Protein AF-A0A9W9YY02-F1 (afdb_monomer_lite)

Foldseek 3Di:
DDDDDDDDDDDDDDPPDPPPVVVVCVVVPDDDDDDDDDPPDDDDPDDDDPPDPDPPPPPDDQPPDWLVVLCVVDPLLQWDQDPRWIARPLLRDTWHPGPVRVVCVSPDPSSVVSSVVVVVVVVVVVVVD

Radius of gyration: 43.78 Å; chains: 1; bounding box: 79×36×130 Å

Sequence (129 aa):
MADESDSNSSSSSADEGPINPIAEAKRLGANLSTPKKAKIARERKIQANPAGKSRSERGENDPKLSSWQRVQEHKGEYLKAVSGKLRCEACKETISKNSSTVKKHIQSAKHVKAKKAILDSKKKMYHKM

Secondary structure (DSSP, 8-state):
--------------------HHHHHHHTT---PPPPPP---PPP------S---------PPP---HHHHHHHTTTS-EEEETTEEEETTT--EE-S-HHHHHHHHHSHHHHHHHHHHHHHHHHHHTT-

Organism: NCBI:txid174260

pLDDT: mean 78.32, std 16.74, range [35.56, 96.62]

Structure (mmCIF, N/CA/C/O backbone):
data_AF-A0A9W9YY02-F1
#
_entry.id   AF-A0A9W9YY02-F1
#
loop_
_atom_site.group_PDB
_atom_site.id
_atom_site.type_symbol
_atom_site.label_atom_id
_atom_site.label_alt_id
_atom_site.label_comp_id
_atom_site.label_asym_id
_atom_site.label_entity_id
_atom_site.label_seq_id
_atom_site.pdbx_PDB_ins_code
_atom_site.Cartn_x
_atom_site.Cartn_y
_atom_site.Cartn_z
_atom_site.occupancy
_atom_site.B_iso_or_equiv
_atom_site.auth_seq_id
_atom_site.auth_comp_id
_atom_site.auth_asym_id
_atom_site.auth_atom_id
_atom_site.pdbx_PDB_model_num
ATOM 1 N N . MET A 1 1 ? 58.990 -7.701 -101.600 1.00 35.56 1 MET A N 1
ATOM 2 C CA . MET A 1 1 ? 58.448 -9.073 -101.597 1.00 35.56 1 MET A CA 1
ATOM 3 C C . MET A 1 1 ? 57.454 -9.158 -100.452 1.00 35.56 1 MET A C 1
ATOM 5 O O . MET A 1 1 ? 57.920 -8.927 -99.348 1.00 35.56 1 MET A O 1
ATOM 9 N N . ALA A 1 2 ? 56.173 -9.417 -100.782 1.00 43.03 2 ALA A N 1
ATOM 10 C CA . ALA A 1 2 ? 55.020 -9.873 -99.968 1.00 43.03 2 ALA A CA 1
ATOM 11 C C . ALA A 1 2 ? 54.713 -9.126 -98.640 1.00 43.03 2 ALA A C 1
ATOM 13 O O . ALA A 1 2 ? 55.622 -8.773 -97.906 1.00 43.03 2 ALA A O 1
ATOM 14 N N . ASP A 1 3 ? 53.477 -8.832 -98.235 1.00 39.03 3 ASP A N 1
ATOM 15 C CA . ASP A 1 3 ? 52.190 -9.488 -98.489 1.00 39.03 3 ASP A CA 1
ATOM 16 C C . ASP A 1 3 ? 51.044 -8.495 -98.182 1.00 39.03 3 ASP A C 1
ATOM 18 O O . ASP A 1 3 ? 51.096 -7.786 -97.173 1.00 39.03 3 ASP A O 1
ATOM 22 N N . GLU A 1 4 ? 50.040 -8.425 -99.058 1.00 49.31 4 GLU A N 1
ATOM 23 C CA . GLU A 1 4 ? 48.711 -7.888 -98.745 1.00 49.31 4 GLU A CA 1
ATOM 24 C C . GLU A 1 4 ? 47.896 -9.004 -98.088 1.00 49.31 4 GLU A C 1
ATOM 26 O O . GLU A 1 4 ? 47.865 -10.110 -98.615 1.00 49.31 4 GLU A O 1
ATOM 31 N N . SER A 1 5 ? 47.187 -8.718 -96.995 1.00 51.03 5 SER A N 1
ATOM 32 C CA . SER A 1 5 ? 46.122 -9.603 -96.514 1.00 51.03 5 SER A CA 1
ATOM 33 C C . SER A 1 5 ? 44.969 -8.799 -95.910 1.00 51.03 5 SER A C 1
ATOM 35 O O . SER A 1 5 ? 45.000 -8.317 -94.779 1.00 51.03 5 SER A O 1
ATOM 37 N N . ASP A 1 6 ? 43.983 -8.653 -96.783 1.00 41.22 6 ASP A N 1
ATOM 38 C CA . ASP A 1 6 ? 42.551 -8.445 -96.648 1.00 41.22 6 ASP A CA 1
ATOM 39 C C . ASP A 1 6 ? 41.826 -8.699 -95.309 1.00 41.22 6 ASP A C 1
ATOM 41 O O . ASP A 1 6 ? 41.995 -9.706 -94.628 1.00 41.22 6 ASP A O 1
ATOM 45 N N . SER A 1 7 ? 40.816 -7.840 -95.124 1.00 48.00 7 SER A N 1
ATOM 46 C CA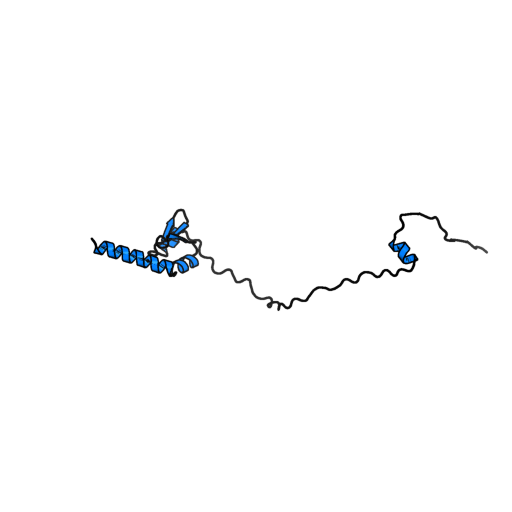 . SER A 1 7 ? 39.451 -8.177 -94.697 1.00 48.00 7 SER A CA 1
ATOM 47 C C . SER A 1 7 ? 39.187 -8.575 -93.241 1.00 48.00 7 SER A C 1
ATOM 49 O O . SER A 1 7 ? 39.367 -9.711 -92.819 1.00 48.00 7 SER A O 1
ATOM 51 N N . ASN A 1 8 ? 38.474 -7.688 -92.540 1.00 43.88 8 ASN A N 1
ATOM 52 C CA . ASN A 1 8 ? 37.291 -8.155 -91.818 1.00 43.88 8 ASN A CA 1
ATOM 53 C C . ASN A 1 8 ? 36.142 -7.146 -91.947 1.00 43.88 8 ASN A C 1
ATOM 55 O O . ASN A 1 8 ? 35.857 -6.341 -91.057 1.00 43.88 8 ASN A O 1
ATOM 59 N N . SER A 1 9 ? 35.504 -7.181 -93.116 1.00 41.25 9 SER A N 1
ATOM 60 C CA . SER A 1 9 ? 34.243 -6.503 -93.393 1.00 41.25 9 SER A CA 1
ATOM 61 C C . SER A 1 9 ? 33.154 -7.082 -92.495 1.00 41.25 9 SER A C 1
ATOM 63 O O . SER A 1 9 ? 32.769 -8.243 -92.603 1.00 41.25 9 SER A O 1
ATOM 65 N N . SER A 1 10 ? 32.668 -6.251 -91.582 1.00 47.47 10 SER A N 1
ATOM 66 C CA . SER A 1 10 ? 31.530 -6.553 -90.723 1.00 47.47 10 SER A CA 1
ATOM 67 C C . SER A 1 10 ? 30.227 -6.478 -91.524 1.00 47.47 10 SER A C 1
ATOM 69 O O . SER A 1 10 ? 29.859 -5.394 -91.965 1.00 47.47 10 SER A O 1
ATOM 71 N N . SER A 1 11 ? 29.488 -7.584 -91.650 1.00 40.66 11 SER A N 1
ATOM 72 C CA . SER A 1 11 ? 28.031 -7.551 -91.865 1.00 40.66 11 SER A CA 1
ATOM 73 C C . SER A 1 11 ? 27.398 -8.893 -91.471 1.00 40.66 11 SER A C 1
ATOM 75 O O . SER A 1 11 ? 27.625 -9.919 -92.100 1.00 40.66 11 SER A O 1
ATOM 77 N N . SER A 1 12 ? 26.698 -8.914 -90.337 1.00 46.22 12 SER A N 1
ATOM 78 C CA . SER A 1 12 ? 25.235 -9.064 -90.266 1.00 46.22 12 SER A CA 1
ATOM 79 C C . SER A 1 12 ? 24.720 -10.500 -90.430 1.00 46.22 12 SER A C 1
ATOM 81 O O . SER A 1 12 ? 24.528 -10.995 -91.537 1.00 46.22 12 SER A O 1
ATOM 83 N N . SER A 1 13 ? 24.362 -11.123 -89.311 1.00 47.38 13 SER A N 1
ATOM 84 C CA . SER A 1 13 ? 23.233 -12.052 -89.289 1.00 47.38 13 SER A CA 1
ATOM 85 C C . SER A 1 13 ? 22.315 -11.649 -88.149 1.00 47.38 13 SER A C 1
ATOM 87 O O . SER A 1 13 ? 22.745 -11.505 -87.006 1.00 47.38 13 SER A O 1
ATOM 89 N N . ALA A 1 14 ? 21.081 -11.347 -88.538 1.00 52.62 14 ALA A N 1
ATOM 90 C CA . ALA A 1 14 ? 19.993 -10.908 -87.692 1.00 52.62 14 ALA A CA 1
ATOM 91 C C . ALA A 1 14 ? 19.614 -12.029 -86.720 1.00 52.62 14 ALA A C 1
ATOM 93 O O . ALA A 1 14 ? 19.090 -13.060 -87.131 1.00 52.62 14 ALA A O 1
ATOM 94 N N . ASP A 1 15 ? 19.894 -11.816 -85.438 1.00 50.06 15 ASP A N 1
ATOM 95 C CA . ASP A 1 15 ? 19.274 -12.565 -84.352 1.00 50.06 15 ASP A CA 1
ATOM 96 C C . ASP A 1 15 ? 18.086 -11.725 -83.870 1.00 50.06 15 ASP A C 1
ATOM 98 O O . ASP A 1 15 ? 18.248 -10.751 -83.130 1.00 50.06 15 ASP A O 1
ATOM 102 N N . GLU A 1 16 ? 16.895 -12.044 -84.383 1.00 62.12 16 GLU A N 1
ATOM 103 C CA . GLU A 1 16 ? 15.608 -11.474 -83.961 1.00 62.12 16 GLU A CA 1
ATOM 104 C C . GLU A 1 16 ? 15.248 -12.008 -82.561 1.00 62.12 16 GLU A C 1
ATOM 106 O O . GLU A 1 16 ? 14.293 -12.760 -82.361 1.00 62.12 16 GLU A O 1
ATOM 111 N N . GLY A 1 17 ? 16.065 -11.645 -81.572 1.00 62.62 17 GLY A N 1
ATOM 112 C CA . GLY A 1 17 ? 15.739 -11.755 -80.158 1.00 62.62 17 GLY A CA 1
ATOM 113 C C . GLY A 1 17 ? 14.702 -10.697 -79.752 1.00 62.62 17 GLY A C 1
ATOM 114 O O . GLY A 1 17 ? 14.530 -9.694 -80.449 1.00 62.62 17 GLY A O 1
ATOM 115 N N . PRO A 1 18 ? 13.990 -10.886 -78.624 1.00 62.03 18 PRO A N 1
ATOM 116 C CA . PRO A 1 18 ? 12.899 -10.007 -78.211 1.00 62.03 18 PRO A CA 1
ATOM 117 C C . PRO A 1 18 ? 13.343 -8.541 -78.199 1.00 62.03 18 PRO A C 1
ATOM 119 O O . PRO A 1 18 ? 14.302 -8.175 -77.514 1.00 62.03 18 PRO A O 1
ATOM 122 N N . ILE A 1 19 ? 12.629 -7.716 -78.975 1.00 69.56 19 ILE A N 1
ATOM 123 C CA . ILE A 1 19 ? 12.895 -6.287 -79.155 1.00 69.56 19 ILE A CA 1
ATOM 124 C C . ILE A 1 19 ? 12.964 -5.639 -77.775 1.00 69.56 19 ILE A C 1
ATOM 126 O O . ILE A 1 19 ? 11.961 -5.532 -77.072 1.00 69.56 19 ILE A O 1
ATOM 130 N N . ASN A 1 20 ? 14.164 -5.232 -77.358 1.00 77.44 20 ASN A N 1
ATOM 131 C CA . ASN A 1 20 ? 14.332 -4.500 -76.115 1.00 77.44 20 ASN A CA 1
ATOM 132 C C . ASN A 1 20 ? 13.822 -3.067 -76.348 1.00 77.44 20 ASN A C 1
ATOM 134 O O . ASN A 1 20 ? 14.504 -2.291 -77.028 1.00 77.44 20 ASN A O 1
ATOM 138 N N . PRO A 1 21 ? 12.668 -2.678 -75.777 1.00 79.62 21 PRO A N 1
ATOM 139 C CA . PRO A 1 21 ? 12.020 -1.403 -76.091 1.00 79.62 21 PRO A CA 1
ATOM 140 C C . PRO A 1 21 ? 12.891 -0.198 -75.705 1.00 79.62 21 PRO A C 1
ATOM 142 O O . PRO A 1 21 ? 12.812 0.868 -76.309 1.00 79.62 21 PRO A O 1
ATOM 145 N N . ILE A 1 22 ? 13.787 -0.372 -74.727 1.00 78.81 22 ILE A N 1
ATOM 146 C CA . ILE A 1 22 ? 14.750 0.651 -74.304 1.00 78.81 22 ILE A CA 1
ATOM 147 C C . ILE A 1 22 ? 15.824 0.864 -75.382 1.00 78.81 22 ILE A C 1
ATOM 149 O O . ILE A 1 22 ? 16.276 1.991 -75.594 1.00 78.81 22 ILE A O 1
ATOM 153 N N . ALA A 1 23 ? 16.252 -0.204 -76.059 1.00 79.06 23 ALA A N 1
ATOM 154 C CA . ALA A 1 23 ? 17.262 -0.137 -77.112 1.00 79.06 23 ALA A CA 1
ATOM 155 C C . ALA A 1 23 ? 16.696 0.476 -78.402 1.00 79.06 23 ALA A C 1
ATOM 157 O O . ALA A 1 23 ? 17.365 1.298 -79.029 1.00 79.06 23 ALA A O 1
ATOM 158 N N . GLU A 1 24 ? 15.458 0.135 -78.759 1.00 83.62 24 GLU A N 1
ATOM 159 C CA . GLU A 1 24 ? 14.755 0.724 -79.902 1.00 83.62 24 GLU A CA 1
ATOM 160 C C . GLU A 1 24 ? 14.486 2.220 -79.689 1.00 83.62 24 GLU A C 1
ATOM 162 O O . GLU A 1 24 ? 14.826 3.033 -80.547 1.00 83.62 24 GLU A O 1
ATOM 167 N N . ALA A 1 25 ? 14.008 2.615 -78.503 1.00 80.88 25 ALA A N 1
ATOM 168 C CA . ALA A 1 25 ? 13.798 4.023 -78.170 1.00 80.88 25 ALA A CA 1
ATOM 169 C C . ALA A 1 25 ? 15.088 4.853 -78.302 1.00 80.88 25 ALA A C 1
ATOM 171 O O . ALA A 1 25 ? 15.062 5.953 -78.852 1.00 80.88 25 ALA A O 1
ATOM 172 N N . LYS A 1 26 ? 16.239 4.318 -77.866 1.00 82.12 26 LYS A N 1
ATOM 173 C CA . LYS A 1 26 ? 17.542 4.982 -78.057 1.00 82.12 26 LYS A CA 1
ATOM 174 C C . LYS A 1 26 ? 17.922 5.117 -79.532 1.00 82.12 26 LYS A C 1
ATOM 176 O O . LYS A 1 26 ? 18.433 6.166 -79.916 1.00 82.12 26 LYS A O 1
ATOM 181 N N . ARG A 1 27 ? 17.675 4.088 -80.355 1.00 81.69 27 ARG A N 1
ATOM 182 C CA . ARG A 1 27 ? 17.919 4.140 -81.812 1.00 81.69 27 ARG A CA 1
ATOM 183 C C . ARG A 1 27 ? 17.058 5.201 -82.496 1.00 81.69 27 ARG A C 1
ATOM 185 O O . ARG A 1 27 ? 17.552 5.894 -83.375 1.00 81.69 27 ARG A O 1
ATOM 192 N N . LEU A 1 28 ? 15.819 5.377 -82.041 1.00 86.00 28 LEU A N 1
ATOM 193 C CA . LEU A 1 28 ? 14.901 6.428 -82.496 1.00 86.00 28 LEU A CA 1
ATOM 194 C C . LEU A 1 28 ? 15.237 7.825 -81.930 1.00 86.00 28 LEU A C 1
ATOM 196 O O . LEU A 1 28 ? 14.477 8.770 -82.119 1.00 86.00 28 LEU A O 1
ATOM 200 N N . GLY A 1 29 ? 16.376 7.971 -81.242 1.00 81.00 29 GLY A N 1
ATOM 201 C CA . GLY A 1 29 ? 16.881 9.253 -80.750 1.00 81.00 29 GLY A CA 1
ATOM 202 C C . GLY A 1 29 ? 16.424 9.632 -79.339 1.00 81.00 29 GLY A C 1
ATOM 203 O O . GLY A 1 29 ? 16.683 10.754 -78.902 1.00 81.00 29 GLY A O 1
ATOM 204 N N . ALA A 1 30 ? 15.775 8.734 -78.588 1.00 81.56 30 ALA A N 1
ATOM 205 C CA . ALA A 1 30 ? 15.358 9.030 -77.220 1.00 81.56 30 ALA A CA 1
ATOM 206 C C . ALA A 1 30 ? 16.559 9.090 -76.260 1.00 81.56 30 ALA A C 1
ATOM 208 O O . ALA A 1 30 ? 17.308 8.123 -76.088 1.00 81.56 30 ALA A O 1
ATOM 209 N N . ASN A 1 31 ? 16.709 10.221 -75.566 1.00 82.31 31 ASN A N 1
ATOM 210 C CA . ASN A 1 31 ? 17.729 10.403 -74.538 1.00 82.31 31 ASN A CA 1
ATOM 211 C C . ASN A 1 31 ? 17.179 9.986 -73.162 1.00 82.31 31 ASN A C 1
ATOM 213 O O . ASN A 1 31 ? 16.490 10.747 -72.483 1.00 82.31 31 ASN A O 1
ATOM 217 N N . LEU A 1 32 ? 17.448 8.741 -72.765 1.00 75.75 32 LEU A N 1
ATOM 218 C CA . LEU A 1 32 ? 17.010 8.195 -71.479 1.00 75.75 32 LEU A CA 1
ATOM 219 C C . LEU A 1 32 ? 18.000 8.587 -70.374 1.00 75.75 32 LEU A C 1
ATOM 221 O O . LEU A 1 32 ? 19.032 7.939 -70.191 1.00 75.75 32 LEU A O 1
ATOM 225 N N . SER A 1 33 ? 17.677 9.647 -69.634 1.00 77.00 33 SER A N 1
ATOM 226 C CA . SER A 1 33 ? 18.431 10.051 -68.443 1.00 77.00 33 SER A CA 1
ATOM 227 C C . SER A 1 33 ? 18.089 9.155 -67.250 1.00 77.00 33 SER A C 1
ATOM 229 O O . SER A 1 33 ? 16.937 8.754 -67.064 1.00 77.00 33 SER A O 1
ATOM 231 N N . THR A 1 34 ? 19.080 8.830 -66.418 1.00 76.94 34 THR A N 1
ATOM 232 C CA . THR A 1 34 ? 18.829 8.057 -65.198 1.00 76.94 34 THR A CA 1
ATOM 233 C C . THR A 1 34 ? 18.068 8.918 -64.185 1.00 76.94 34 THR A C 1
ATOM 235 O O . THR A 1 34 ? 18.389 10.097 -63.999 1.00 76.94 34 THR A O 1
ATOM 238 N N . PRO A 1 35 ? 17.045 8.370 -63.504 1.00 76.94 35 PRO A N 1
ATOM 239 C CA . PRO A 1 35 ? 16.275 9.150 -62.548 1.00 76.94 35 PRO A CA 1
ATOM 240 C C . PRO A 1 35 ? 17.179 9.594 -61.393 1.00 76.94 35 PRO A C 1
ATOM 242 O O . PRO A 1 35 ? 17.742 8.781 -60.653 1.00 76.94 35 PRO A O 1
ATOM 245 N N . LYS A 1 36 ? 17.313 10.912 -61.222 1.00 80.69 36 LYS A N 1
ATOM 246 C CA . LYS A 1 36 ? 18.069 11.504 -60.117 1.00 80.69 36 LYS A CA 1
ATOM 247 C C . LYS A 1 36 ? 17.328 11.226 -58.810 1.00 80.69 36 LYS A C 1
ATOM 249 O O . LYS A 1 36 ? 16.207 11.689 -58.615 1.00 80.69 36 LYS A O 1
ATOM 254 N N . LYS A 1 37 ? 17.959 10.482 -57.896 1.00 77.56 37 LYS A N 1
ATOM 255 C CA . LYS A 1 37 ? 17.395 10.212 -56.564 1.00 77.56 37 LYS A CA 1
ATOM 256 C C . LYS A 1 37 ? 17.159 11.536 -55.830 1.00 77.56 37 LYS A C 1
ATOM 258 O O . LYS A 1 37 ? 18.105 12.284 -55.575 1.00 77.56 37 LYS A O 1
ATOM 263 N N . ALA A 1 38 ? 15.907 11.822 -55.485 1.00 76.06 38 ALA A N 1
ATOM 264 C CA . ALA A 1 38 ? 15.558 12.997 -54.700 1.00 76.06 38 ALA A CA 1
ATOM 265 C C . ALA A 1 38 ? 15.975 12.798 -53.233 1.00 76.06 38 ALA A C 1
ATOM 267 O O . ALA A 1 38 ? 15.656 11.783 -52.613 1.00 76.06 38 ALA A O 1
ATOM 268 N N . LYS A 1 39 ? 16.678 13.777 -52.654 1.00 71.75 39 LYS A N 1
ATOM 269 C CA . LYS A 1 39 ? 16.973 13.808 -51.214 1.00 71.75 39 LYS A CA 1
ATOM 270 C C . LYS A 1 39 ? 15.773 14.423 -50.487 1.00 71.75 39 LYS A C 1
ATOM 272 O O . LYS A 1 39 ? 15.735 15.622 -50.259 1.00 71.75 39 LYS A O 1
ATOM 277 N N . ILE A 1 40 ? 14.774 13.596 -50.176 1.00 72.50 40 ILE A N 1
ATOM 278 C CA . ILE A 1 40 ? 13.502 14.020 -49.547 1.00 72.50 40 ILE A CA 1
ATOM 279 C C . ILE A 1 40 ? 13.608 14.066 -48.005 1.00 72.50 40 ILE A C 1
ATOM 281 O O . ILE A 1 40 ? 12.667 14.441 -47.309 1.00 72.50 40 ILE A O 1
ATOM 285 N N . ALA A 1 41 ? 14.754 13.691 -47.428 1.00 73.81 41 ALA A N 1
ATOM 286 C CA . ALA A 1 41 ? 14.915 13.674 -45.980 1.00 73.81 41 ALA A CA 1
ATOM 287 C C . ALA A 1 41 ? 14.876 15.102 -45.405 1.00 73.81 41 ALA A C 1
ATOM 289 O O . ALA A 1 41 ? 15.772 15.905 -45.652 1.00 73.81 41 ALA A O 1
ATOM 290 N N . ARG A 1 42 ? 13.846 15.408 -44.605 1.00 73.06 42 ARG A N 1
ATOM 291 C CA . ARG A 1 42 ? 13.834 16.590 -43.734 1.00 73.06 42 ARG A CA 1
ATOM 292 C C . ARG A 1 42 ? 14.800 16.362 -42.578 1.00 73.06 42 ARG A C 1
ATOM 294 O O . ARG A 1 42 ? 14.656 15.390 -41.835 1.00 73.06 42 ARG A O 1
ATOM 301 N N . GLU A 1 43 ? 15.734 17.285 -42.392 1.00 70.31 43 GLU A N 1
ATOM 302 C CA . GLU A 1 43 ? 16.546 17.332 -41.181 1.00 70.31 43 GLU A CA 1
ATOM 303 C C . GLU A 1 43 ? 15.635 17.540 -39.965 1.00 70.31 43 GLU A C 1
ATOM 305 O O . GLU A 1 43 ? 14.766 18.418 -39.936 1.00 70.31 43 GLU A O 1
ATOM 310 N N . ARG A 1 44 ? 15.788 16.684 -38.953 1.00 65.44 44 ARG A N 1
ATOM 311 C CA . ARG A 1 44 ? 15.029 16.799 -37.708 1.00 65.44 44 ARG A CA 1
ATOM 312 C C . ARG A 1 44 ? 15.574 17.985 -36.906 1.00 65.44 44 ARG A C 1
ATOM 314 O O . ARG A 1 44 ? 16.734 17.968 -36.515 1.00 65.44 44 ARG A O 1
ATOM 321 N N . LYS A 1 45 ? 14.718 18.956 -36.563 1.00 64.75 45 LYS A N 1
ATOM 322 C CA . LYS A 1 45 ? 14.971 19.982 -35.526 1.00 64.75 45 LYS A CA 1
ATOM 323 C C . LYS A 1 45 ? 14.933 19.361 -34.121 1.00 64.75 45 LYS A C 1
ATOM 325 O O . LYS A 1 45 ? 14.108 19.727 -33.290 1.00 64.75 45 LYS A O 1
ATOM 330 N N . ILE A 1 46 ? 15.774 18.373 -33.851 1.00 64.50 46 ILE A N 1
ATOM 331 C CA . ILE A 1 46 ? 15.946 17.856 -32.494 1.00 64.50 46 ILE A CA 1
ATOM 332 C C . ILE A 1 46 ? 17.397 18.125 -32.140 1.00 64.50 46 ILE A C 1
ATOM 334 O O . ILE A 1 46 ? 18.292 17.536 -32.739 1.00 64.50 46 ILE A O 1
ATOM 338 N N . GLN A 1 47 ? 17.630 19.033 -31.190 1.00 64.44 47 GLN A N 1
ATOM 339 C CA . GLN A 1 47 ? 18.936 19.128 -30.551 1.00 64.44 47 GLN A CA 1
ATOM 340 C C . GLN A 1 47 ? 19.222 17.755 -29.943 1.00 64.44 47 GLN A C 1
ATOM 342 O O . GLN A 1 47 ? 18.522 17.316 -29.026 1.00 64.44 47 GLN A O 1
ATOM 347 N N . ALA A 1 48 ? 20.200 17.040 -30.494 1.00 61.78 48 ALA A N 1
ATOM 348 C CA . ALA A 1 48 ? 20.722 15.859 -29.838 1.00 61.78 48 ALA A CA 1
ATOM 349 C C . ALA A 1 48 ? 21.225 16.315 -28.464 1.00 61.78 48 ALA A C 1
ATOM 351 O O . ALA A 1 48 ? 22.120 17.154 -28.378 1.00 61.78 48 ALA A O 1
ATOM 352 N N . ASN A 1 49 ? 20.601 15.820 -27.389 1.00 63.97 49 ASN A N 1
ATOM 353 C CA . ASN A 1 49 ? 21.146 16.013 -26.049 1.00 63.97 49 ASN A CA 1
ATOM 354 C C . ASN A 1 49 ? 22.604 15.534 -26.084 1.00 63.97 49 ASN A C 1
ATOM 356 O O . ASN A 1 49 ? 22.837 14.452 -26.635 1.00 63.97 49 ASN A O 1
ATOM 360 N N . PRO A 1 50 ? 23.562 16.291 -25.521 1.00 57.31 50 PRO A N 1
ATOM 361 C CA . PRO A 1 50 ? 24.955 15.874 -25.510 1.00 57.31 50 PRO A CA 1
ATOM 362 C C . PRO A 1 50 ? 25.043 14.456 -24.944 1.00 57.31 50 PRO A C 1
ATOM 364 O O . PRO A 1 50 ? 24.423 14.138 -23.921 1.00 57.31 50 PRO A O 1
ATOM 367 N N . ALA A 1 51 ? 25.749 13.590 -25.671 1.00 60.94 51 ALA A N 1
ATOM 368 C CA . ALA A 1 51 ? 26.034 12.227 -25.259 1.00 60.94 51 ALA A CA 1
ATOM 369 C C . ALA A 1 51 ? 26.686 12.278 -23.871 1.00 60.94 51 ALA A C 1
ATOM 371 O O . ALA A 1 51 ? 27.802 12.759 -23.722 1.00 60.94 51 ALA A O 1
ATOM 372 N N . GLY A 1 52 ? 25.943 11.870 -22.842 1.00 56.97 52 GLY A N 1
ATOM 373 C CA . GLY A 1 52 ? 26.391 12.041 -21.459 1.00 56.97 52 GLY A CA 1
ATOM 374 C C . GLY A 1 52 ? 25.327 11.878 -20.379 1.00 56.97 52 GLY A C 1
ATOM 375 O O . GLY A 1 52 ? 25.654 11.915 -19.200 1.00 56.97 52 GLY A O 1
ATOM 376 N N . LYS A 1 53 ? 24.056 11.647 -20.724 1.00 56.75 53 LYS A N 1
ATOM 377 C CA . LYS A 1 53 ? 23.095 11.168 -19.725 1.00 56.75 53 LYS A CA 1
ATOM 378 C C . LYS A 1 53 ? 23.312 9.670 -19.586 1.00 56.75 53 LYS A C 1
ATOM 380 O O . LYS A 1 53 ? 22.733 8.890 -20.343 1.00 56.75 53 LYS A O 1
ATOM 385 N N . SER A 1 54 ? 24.195 9.284 -18.663 1.00 63.03 54 SER A N 1
ATOM 386 C CA . SER A 1 54 ? 24.240 7.910 -18.174 1.00 63.03 54 SER A CA 1
ATOM 387 C C . SER A 1 54 ? 22.805 7.484 -17.878 1.00 63.03 54 SER A C 1
ATOM 389 O O . SER A 1 54 ? 21.994 8.259 -17.359 1.00 63.03 54 SER A O 1
ATOM 391 N N . ARG A 1 55 ? 22.448 6.269 -18.302 1.00 60.69 55 ARG A N 1
ATOM 392 C CA . ARG A 1 55 ? 21.196 5.641 -17.887 1.00 60.69 55 ARG A CA 1
ATOM 393 C C . ARG A 1 55 ? 21.158 5.786 -16.373 1.00 60.69 55 ARG A C 1
ATOM 395 O O . ARG A 1 55 ? 22.048 5.240 -15.732 1.00 60.69 55 ARG A O 1
ATOM 402 N N . SER A 1 56 ? 20.209 6.562 -15.838 1.00 61.25 56 SER A N 1
ATOM 403 C CA . SER A 1 56 ? 20.106 6.782 -14.395 1.00 61.25 56 SER A CA 1
ATOM 404 C C . SER A 1 56 ? 20.244 5.424 -13.729 1.00 61.25 56 SER A C 1
ATOM 406 O O . SER A 1 56 ? 19.470 4.518 -14.079 1.00 61.25 56 SER A O 1
ATOM 408 N N . GLU A 1 57 ? 21.251 5.255 -12.872 1.00 61.59 57 GLU A N 1
ATOM 409 C CA . GLU A 1 57 ? 21.398 4.024 -12.114 1.00 61.59 57 GLU A CA 1
ATOM 410 C C . GLU A 1 57 ? 20.039 3.743 -11.495 1.00 61.59 57 GLU A C 1
ATOM 412 O O . GLU A 1 57 ? 19.424 4.602 -10.855 1.00 61.59 57 GLU A O 1
ATOM 417 N N . ARG A 1 58 ? 19.482 2.586 -11.852 1.00 63.22 58 ARG A N 1
ATOM 418 C CA . ARG A 1 58 ? 18.182 2.162 -11.360 1.00 63.22 58 ARG A CA 1
ATOM 419 C C . ARG A 1 58 ? 18.351 2.126 -9.849 1.00 63.22 58 ARG A C 1
ATOM 421 O O . ARG A 1 58 ? 19.119 1.297 -9.379 1.00 63.22 58 ARG A O 1
ATOM 428 N N . GLY A 1 59 ? 17.731 3.091 -9.164 1.00 63.25 59 GLY A N 1
ATOM 429 C CA . GLY A 1 59 ? 18.022 3.406 -7.767 1.00 63.25 59 GLY A CA 1
ATOM 430 C C . GLY A 1 59 ? 18.010 2.185 -6.853 1.00 63.25 59 GLY A C 1
ATOM 431 O O . GLY A 1 59 ? 17.474 1.139 -7.224 1.00 63.25 59 GLY A O 1
ATOM 432 N N . GLU A 1 60 ? 18.604 2.362 -5.672 1.00 69.94 60 GLU A N 1
ATOM 433 C CA . GLU A 1 60 ? 18.777 1.358 -4.617 1.00 69.94 60 GLU A CA 1
ATOM 434 C C . GLU A 1 60 ? 17.696 0.268 -4.656 1.00 69.94 60 GLU A C 1
ATOM 436 O O . GLU A 1 60 ? 16.495 0.535 -4.520 1.00 69.94 60 GLU A O 1
ATOM 441 N N . ASN A 1 61 ? 18.125 -0.967 -4.940 1.00 70.94 61 ASN A N 1
ATOM 442 C CA . ASN A 1 61 ? 17.205 -2.083 -5.062 1.00 70.94 61 ASN A CA 1
ATOM 443 C C . ASN A 1 61 ? 16.580 -2.332 -3.694 1.00 70.94 61 ASN A C 1
ATOM 445 O O . ASN A 1 61 ? 17.287 -2.619 -2.732 1.00 70.94 61 ASN A O 1
ATOM 449 N N . ASP A 1 62 ? 15.255 -2.222 -3.621 1.00 79.88 62 ASP A N 1
ATOM 450 C CA . ASP A 1 62 ? 14.523 -2.551 -2.409 1.00 79.88 62 ASP A CA 1
ATOM 451 C C . ASP A 1 62 ? 14.921 -3.962 -1.939 1.00 79.88 62 ASP A C 1
ATOM 453 O O . ASP A 1 62 ? 14.777 -4.910 -2.722 1.00 79.88 62 ASP A O 1
ATOM 457 N N . PRO A 1 63 ? 15.426 -4.124 -0.700 1.00 82.50 63 PRO A N 1
ATOM 458 C CA . PRO A 1 63 ? 15.823 -5.430 -0.205 1.00 82.50 63 PRO A CA 1
ATOM 459 C C . PRO A 1 63 ? 14.664 -6.415 -0.358 1.00 82.50 63 PRO A C 1
ATOM 461 O O . PRO A 1 63 ? 13.521 -6.100 -0.017 1.00 82.50 63 PRO A O 1
ATOM 464 N N . LYS A 1 64 ? 14.949 -7.615 -0.881 1.00 84.56 64 LYS A N 1
ATOM 465 C CA . LYS A 1 64 ? 13.948 -8.671 -1.101 1.00 84.56 64 LYS A CA 1
ATOM 466 C C . LYS A 1 64 ? 13.466 -9.237 0.237 1.00 84.56 64 LYS A C 1
ATOM 468 O O . LYS A 1 64 ? 13.860 -10.324 0.647 1.00 84.56 64 LYS A O 1
ATOM 473 N N . LEU A 1 65 ? 12.607 -8.486 0.917 1.00 87.44 65 LEU A N 1
ATOM 474 C CA . LEU A 1 65 ? 12.009 -8.871 2.186 1.00 87.44 65 LEU A CA 1
ATOM 475 C C . LEU A 1 65 ? 10.716 -9.660 1.968 1.00 87.44 65 LEU A C 1
ATOM 477 O O . LEU A 1 65 ? 9.933 -9.418 1.041 1.00 87.44 65 LEU A O 1
ATOM 481 N N . SER A 1 66 ? 10.468 -10.605 2.869 1.00 91.19 66 SER A N 1
ATOM 482 C CA . SER A 1 66 ? 9.204 -11.328 2.950 1.00 91.19 66 SER A CA 1
ATOM 483 C C . SER A 1 66 ? 8.060 -10.394 3.360 1.00 91.19 66 SER A C 1
ATOM 485 O O . SER A 1 66 ? 8.247 -9.424 4.096 1.00 91.19 66 SER A O 1
ATOM 487 N N . SER A 1 67 ? 6.833 -10.729 2.951 1.00 91.38 67 SER A N 1
ATOM 488 C CA . SER A 1 67 ? 5.624 -10.002 3.364 1.00 91.38 67 SER A CA 1
ATOM 489 C C . SER A 1 67 ? 5.491 -9.936 4.887 1.00 91.38 67 SER A C 1
ATOM 491 O O . SER A 1 67 ? 5.046 -8.925 5.415 1.00 91.38 67 SER A O 1
ATOM 493 N N . TRP A 1 68 ? 5.908 -10.986 5.602 1.00 92.12 68 TRP A N 1
ATOM 494 C CA . TRP A 1 68 ? 5.878 -10.999 7.066 1.00 92.12 68 TRP A CA 1
ATOM 495 C C . TRP A 1 68 ? 6.876 -10.005 7.673 1.00 92.12 68 TRP A C 1
ATOM 497 O O . TRP A 1 68 ? 6.524 -9.274 8.593 1.00 92.12 68 TRP A O 1
ATOM 507 N N . GLN A 1 69 ? 8.084 -9.898 7.109 1.00 93.38 69 GLN A N 1
ATOM 508 C CA . GLN A 1 69 ? 9.075 -8.912 7.553 1.00 93.38 69 GLN A CA 1
ATOM 509 C C . GLN A 1 69 ? 8.559 -7.479 7.362 1.00 93.38 69 GLN A C 1
ATOM 511 O O . GLN A 1 69 ? 8.712 -6.656 8.256 1.00 93.38 69 GLN A O 1
ATOM 516 N N . ARG A 1 70 ? 7.850 -7.197 6.260 1.00 92.56 70 ARG A N 1
ATOM 517 C CA . ARG A 1 70 ? 7.203 -5.889 6.041 1.00 92.56 70 ARG A CA 1
ATOM 518 C C . ARG A 1 70 ? 6.131 -5.559 7.077 1.00 92.56 70 ARG A C 1
ATOM 520 O O . ARG A 1 70 ? 6.014 -4.411 7.493 1.00 92.56 70 ARG A O 1
ATOM 527 N N . VAL A 1 71 ? 5.363 -6.556 7.516 1.00 93.81 71 VAL A N 1
ATOM 528 C CA . VAL A 1 71 ? 4.390 -6.388 8.609 1.00 93.81 71 VAL A CA 1
ATOM 529 C C . VAL A 1 71 ? 5.103 -6.077 9.929 1.00 93.81 71 VAL A C 1
ATOM 531 O O . VAL A 1 71 ? 4.624 -5.248 10.700 1.00 93.81 71 VAL A O 1
ATOM 534 N N . GLN A 1 72 ? 6.258 -6.702 10.178 1.00 92.88 72 GLN A N 1
ATOM 535 C CA . GLN A 1 72 ? 7.072 -6.433 11.367 1.00 92.88 72 GLN A CA 1
ATOM 536 C C . GLN A 1 72 ? 7.757 -5.060 11.333 1.00 92.88 72 GLN A C 1
ATOM 538 O O . GLN A 1 72 ? 7.921 -4.461 12.389 1.00 92.88 72 GLN A O 1
ATOM 543 N N . GLU A 1 73 ? 8.142 -4.550 10.162 1.00 92.06 73 GLU A N 1
ATOM 544 C CA . GLU A 1 73 ? 8.721 -3.204 10.007 1.00 92.06 73 GLU A CA 1
ATOM 545 C C . GLU A 1 73 ? 7.680 -2.107 10.292 1.00 92.06 73 GLU A C 1
ATOM 547 O O . GLU A 1 73 ? 7.983 -1.081 10.896 1.00 92.06 73 GLU A O 1
ATOM 552 N N . HIS A 1 74 ? 6.423 -2.349 9.915 1.00 91.38 74 HIS A N 1
ATOM 553 C CA . HIS A 1 74 ? 5.324 -1.391 10.034 1.00 91.38 74 HIS A CA 1
ATOM 554 C C . HIS A 1 74 ? 4.236 -1.876 11.004 1.00 91.38 74 HIS A C 1
ATOM 556 O O . HIS A 1 74 ? 3.050 -1.973 10.660 1.00 91.38 74 HIS A O 1
ATOM 562 N N . LYS A 1 75 ? 4.634 -2.183 12.247 1.00 88.00 75 LYS A N 1
ATOM 563 C CA . LYS A 1 75 ? 3.693 -2.588 13.306 1.00 88.00 75 LYS A CA 1
ATOM 564 C C . LYS A 1 75 ? 2.680 -1.476 13.571 1.00 88.00 75 LYS A C 1
ATOM 566 O O . LYS A 1 75 ? 3.026 -0.304 13.650 1.00 88.00 75 LYS A O 1
ATOM 571 N N . GLY A 1 76 ? 1.411 -1.850 13.726 1.00 86.94 76 GLY A N 1
ATOM 572 C CA . GLY A 1 76 ? 0.331 -0.895 14.006 1.00 86.94 76 GLY A CA 1
ATOM 573 C C . GLY A 1 76 ? -0.230 -0.170 12.777 1.00 86.94 76 GLY A C 1
ATOM 574 O O . GLY A 1 76 ? -1.187 0.593 12.912 1.00 86.94 76 GLY A O 1
ATOM 575 N N . GLU A 1 77 ? 0.282 -0.452 11.577 1.00 91.31 77 GLU A N 1
ATOM 576 C CA . GLU A 1 77 ? -0.270 0.064 10.316 1.00 91.31 77 GLU A CA 1
ATOM 577 C C . GLU A 1 77 ? -1.311 -0.864 9.681 1.00 91.31 77 GLU A C 1
ATOM 579 O O . GLU A 1 77 ? -1.602 -0.759 8.496 1.00 91.31 77 GLU A O 1
ATOM 584 N N . TYR A 1 78 ? -1.905 -1.772 10.465 1.00 93.19 78 TYR A N 1
ATOM 585 C CA . TYR A 1 78 ? -2.976 -2.673 10.014 1.00 93.19 78 TYR A CA 1
ATOM 586 C C . TYR A 1 78 ? -2.610 -3.501 8.766 1.00 93.19 78 TYR A C 1
ATOM 588 O O . TYR A 1 78 ? -3.480 -3.890 7.987 1.00 93.19 78 TYR A O 1
ATOM 596 N N . LEU A 1 79 ? -1.320 -3.792 8.582 1.00 94.00 79 LEU A N 1
ATOM 597 C CA . LEU A 1 79 ? -0.825 -4.662 7.522 1.00 94.00 79 LEU A CA 1
ATOM 598 C C . LEU A 1 79 ? -0.863 -6.127 7.969 1.00 94.00 79 LEU A C 1
ATOM 600 O O . LEU A 1 79 ? -0.535 -6.448 9.111 1.00 94.00 79 LEU A O 1
ATOM 604 N N . LYS A 1 80 ? -1.219 -7.025 7.052 1.00 94.06 80 LYS A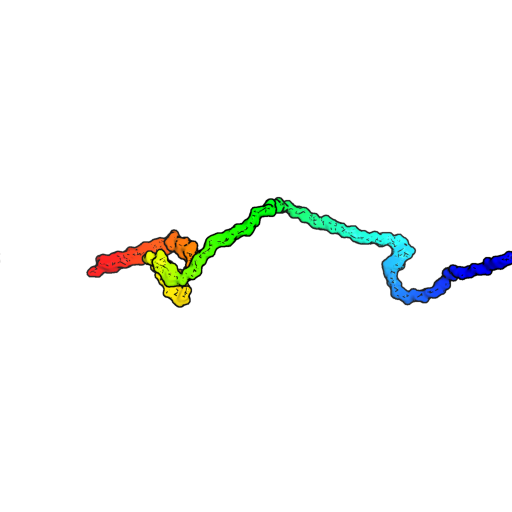 N 1
ATOM 605 C CA . LYS A 1 80 ? -1.174 -8.478 7.233 1.00 94.06 80 LYS A CA 1
ATOM 606 C C . LYS A 1 80 ? -0.536 -9.154 6.027 1.00 94.06 80 LYS A C 1
ATOM 608 O O . LYS A 1 80 ? -0.720 -8.737 4.884 1.00 94.06 80 LYS A O 1
ATOM 613 N N . ALA A 1 81 ? 0.186 -10.239 6.285 1.00 93.81 81 ALA A N 1
ATOM 614 C CA . ALA A 1 81 ? 0.645 -11.143 5.244 1.00 93.81 81 ALA A CA 1
ATOM 615 C C . ALA A 1 81 ? -0.449 -12.191 4.993 1.00 93.81 81 ALA A C 1
ATOM 617 O O . ALA A 1 81 ? -0.786 -12.954 5.894 1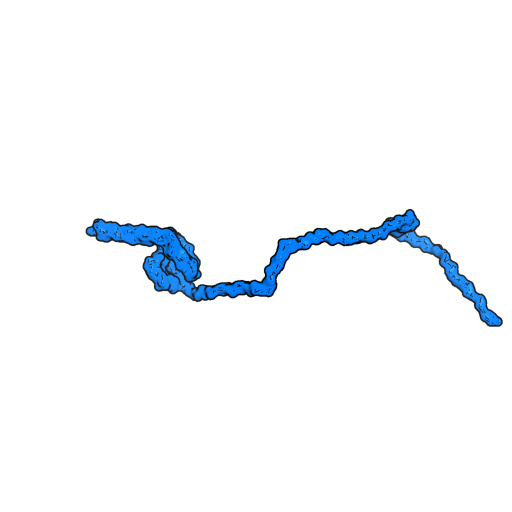.00 93.81 81 ALA A O 1
ATOM 618 N N . VAL A 1 82 ? -1.014 -12.219 3.786 1.00 91.62 82 VAL A N 1
ATOM 619 C CA . VAL A 1 82 ? -2.078 -13.158 3.396 1.00 91.62 82 VAL A CA 1
ATOM 620 C C . VAL A 1 82 ? -1.651 -13.872 2.121 1.00 91.62 82 VAL A C 1
ATOM 622 O O . VAL A 1 82 ? -1.419 -13.223 1.102 1.00 91.62 82 VAL A O 1
ATOM 625 N N . SER A 1 83 ? -1.529 -15.203 2.169 1.00 88.50 83 SER A N 1
ATOM 626 C CA . SER A 1 83 ? -1.129 -16.041 1.021 1.00 88.50 83 SER A CA 1
ATOM 627 C C . SER A 1 83 ? 0.109 -15.510 0.279 1.00 88.50 83 SER A C 1
ATOM 629 O O . SER A 1 83 ? 0.118 -15.360 -0.941 1.00 88.50 83 SER A O 1
ATOM 631 N N . GLY A 1 84 ? 1.142 -15.111 1.030 1.00 86.81 84 GLY A N 1
ATOM 632 C CA . GLY A 1 84 ? 2.387 -14.569 0.471 1.00 86.81 84 GLY A CA 1
ATOM 633 C C . GLY A 1 84 ? 2.309 -13.132 -0.068 1.00 86.81 84 GLY A C 1
ATOM 634 O O . GLY A 1 84 ? 3.338 -12.594 -0.489 1.00 86.81 84 GLY A O 1
ATOM 635 N N . LYS A 1 85 ? 1.148 -12.469 -0.010 1.00 91.44 85 LYS A N 1
ATOM 636 C CA . LYS A 1 85 ? 0.931 -11.063 -0.402 1.00 91.44 85 LYS A CA 1
ATOM 637 C C . LYS A 1 85 ? 0.804 -10.161 0.830 1.00 91.44 85 LYS A C 1
ATOM 639 O O . LYS A 1 85 ? 0.500 -10.641 1.919 1.00 91.44 85 LYS A O 1
ATOM 644 N N . LEU A 1 86 ? 1.055 -8.863 0.662 1.00 94.31 86 LEU A N 1
ATOM 645 C CA . LEU A 1 86 ? 0.881 -7.862 1.716 1.00 94.31 86 LEU A CA 1
ATOM 646 C C . LEU A 1 86 ? -0.487 -7.194 1.544 1.00 94.31 86 LEU A C 1
ATOM 648 O O . LEU A 1 86 ? -0.777 -6.649 0.482 1.00 94.31 86 LEU A O 1
ATOM 652 N N . ARG A 1 87 ? -1.338 -7.250 2.566 1.00 95.19 87 ARG A N 1
ATOM 653 C CA . ARG A 1 87 ? -2.687 -6.676 2.547 1.00 95.19 87 ARG A CA 1
ATOM 654 C C . ARG A 1 87 ? -2.836 -5.658 3.667 1.00 95.19 87 ARG A C 1
ATOM 656 O O . ARG A 1 87 ? -2.417 -5.922 4.789 1.00 95.19 87 ARG A O 1
ATOM 663 N N . CYS A 1 88 ? -3.432 -4.510 3.371 1.00 95.94 88 CYS A N 1
ATOM 664 C CA . CYS A 1 88 ? -3.840 -3.553 4.391 1.00 95.94 88 CYS A CA 1
ATOM 665 C C . CYS A 1 88 ? -5.293 -3.823 4.775 1.00 95.94 88 CYS A C 1
ATOM 667 O O . CYS A 1 88 ? -6.193 -3.730 3.941 1.00 95.94 88 CYS A O 1
ATOM 669 N N . GLU A 1 89 ? -5.527 -4.149 6.041 1.00 93.88 89 GLU A N 1
ATOM 670 C CA . GLU A 1 89 ? -6.866 -4.412 6.577 1.00 93.88 89 GLU A CA 1
ATOM 671 C C . GLU A 1 89 ? -7.675 -3.119 6.720 1.00 93.88 89 GLU A C 1
ATOM 673 O O . GLU A 1 89 ? -8.893 -3.139 6.567 1.00 93.88 89 GLU A O 1
ATOM 678 N N . ALA A 1 90 ? -7.004 -1.986 6.966 1.00 94.25 90 ALA A N 1
ATOM 679 C CA . ALA A 1 90 ? -7.668 -0.691 7.082 1.00 94.25 90 ALA A CA 1
ATOM 680 C C . ALA A 1 90 ? -8.221 -0.214 5.734 1.00 94.25 90 ALA A C 1
ATOM 682 O O . ALA A 1 90 ? -9.380 0.186 5.640 1.00 94.25 90 ALA A O 1
ATOM 683 N N . CYS A 1 91 ? -7.409 -0.311 4.681 1.00 94.50 91 CYS A N 1
ATOM 684 C CA . CYS A 1 91 ? -7.790 0.082 3.324 1.00 94.50 91 CYS A CA 1
ATOM 685 C C . CYS A 1 91 ? -8.524 -1.029 2.556 1.00 94.50 91 CYS A C 1
ATOM 687 O O . CYS A 1 91 ? -9.122 -0.754 1.524 1.00 94.50 91 CYS A O 1
ATOM 689 N N . LYS A 1 92 ? -8.479 -2.280 3.039 1.00 92.31 92 LYS A N 1
ATOM 690 C CA . LYS A 1 92 ? -8.972 -3.502 2.369 1.00 92.31 92 LYS A CA 1
ATOM 691 C C . LYS A 1 92 ? -8.296 -3.817 1.025 1.00 92.31 92 LYS A C 1
ATOM 693 O O . LYS A 1 92 ? -8.768 -4.679 0.282 1.00 92.31 92 LYS A O 1
ATOM 698 N N . GLU A 1 93 ? -7.154 -3.193 0.753 1.00 93.88 93 GLU A N 1
ATOM 699 C CA . GLU A 1 93 ? -6.402 -3.292 -0.499 1.00 93.88 93 GLU A CA 1
ATOM 700 C C . GLU A 1 93 ? -5.154 -4.177 -0.350 1.00 93.88 93 GLU A C 1
ATOM 702 O O . GLU A 1 93 ? -4.551 -4.278 0.723 1.00 93.88 93 GLU A O 1
ATOM 707 N N . THR A 1 94 ? -4.751 -4.822 -1.448 1.00 95.00 94 THR A N 1
ATOM 708 C CA . THR A 1 94 ? -3.475 -5.551 -1.532 1.00 95.00 94 THR A CA 1
ATOM 709 C C . THR A 1 94 ? -2.394 -4.608 -2.050 1.00 95.00 94 THR A C 1
ATOM 711 O O . THR A 1 94 ? -2.609 -3.911 -3.037 1.00 95.00 94 THR A O 1
ATOM 714 N N . ILE A 1 95 ? -1.233 -4.600 -1.402 1.00 93.94 95 ILE A N 1
ATOM 715 C CA . ILE A 1 95 ? -0.124 -3.683 -1.682 1.00 93.94 95 ILE A CA 1
ATOM 716 C C . ILE A 1 95 ? 1.091 -4.498 -2.133 1.00 93.94 95 ILE A C 1
ATOM 718 O O . ILE A 1 95 ? 1.257 -5.668 -1.774 1.00 93.94 95 ILE A O 1
ATOM 722 N N . SER A 1 96 ? 1.956 -3.884 -2.939 1.00 92.25 96 SER A N 1
ATOM 723 C CA . SER A 1 96 ? 3.249 -4.473 -3.282 1.00 92.25 96 SER A CA 1
ATOM 724 C C . SER A 1 96 ? 4.168 -4.562 -2.053 1.00 92.25 96 SER A C 1
ATOM 726 O O . SER A 1 96 ? 3.976 -3.879 -1.048 1.00 92.25 96 SER A O 1
ATOM 728 N N . LYS A 1 97 ? 5.197 -5.413 -2.132 1.00 91.06 97 LYS A N 1
ATOM 729 C CA . LYS A 1 97 ? 6.171 -5.613 -1.043 1.00 91.06 97 LYS A CA 1
ATOM 730 C C . LYS A 1 97 ? 7.247 -4.523 -0.981 1.00 91.06 97 LYS A C 1
ATOM 732 O O . LYS A 1 97 ? 8.046 -4.529 -0.051 1.00 91.06 97 LYS A O 1
ATOM 737 N N . ASN A 1 98 ? 7.274 -3.617 -1.958 1.00 91.44 98 ASN A N 1
ATOM 738 C CA . ASN A 1 98 ? 8.321 -2.611 -2.092 1.00 91.44 98 ASN A CA 1
ATOM 739 C C . ASN A 1 98 ? 8.210 -1.574 -0.967 1.00 91.44 98 ASN A C 1
ATOM 741 O O . ASN A 1 98 ? 7.141 -0.974 -0.809 1.00 91.44 98 ASN A O 1
ATOM 745 N N . SER A 1 99 ? 9.302 -1.292 -0.248 1.00 90.12 99 SER A N 1
ATOM 746 C CA . SER A 1 99 ? 9.306 -0.348 0.890 1.00 90.12 99 SER A CA 1
ATOM 747 C C . SER A 1 99 ? 8.686 1.001 0.537 1.00 90.12 99 SER A C 1
ATOM 749 O O . SER A 1 99 ? 7.827 1.511 1.251 1.00 90.12 99 SER A O 1
ATOM 751 N N . SER A 1 100 ? 9.082 1.566 -0.603 1.00 90.88 100 SER A N 1
ATOM 752 C CA . SER A 1 100 ? 8.622 2.869 -1.074 1.00 90.88 100 SER A CA 1
ATOM 753 C C . SER A 1 100 ? 7.119 2.891 -1.334 1.00 90.88 100 SER A C 1
ATOM 755 O O . SER A 1 100 ? 6.461 3.892 -1.059 1.00 90.88 100 SER A O 1
ATOM 757 N N . THR A 1 101 ? 6.553 1.783 -1.819 1.00 92.56 101 THR A N 1
ATOM 758 C CA . THR A 1 101 ? 5.107 1.672 -2.043 1.00 92.56 101 THR A CA 1
ATOM 759 C C . THR A 1 101 ? 4.365 1.546 -0.718 1.00 92.56 101 THR A C 1
ATOM 761 O O . THR A 1 101 ? 3.353 2.216 -0.530 1.00 92.56 101 THR A O 1
ATOM 764 N N . VAL A 1 102 ? 4.892 0.756 0.223 1.00 93.75 102 VAL A N 1
ATOM 765 C CA . VAL A 1 102 ? 4.310 0.600 1.563 1.00 93.75 102 VAL A CA 1
ATOM 766 C C . VAL A 1 102 ? 4.322 1.929 2.324 1.00 93.75 102 VAL A C 1
ATOM 768 O O . VAL A 1 102 ? 3.282 2.352 2.823 1.00 93.75 102 VAL A O 1
ATOM 771 N N . LYS A 1 103 ? 5.449 2.651 2.327 1.00 93.75 103 LYS A N 1
ATOM 772 C CA . LYS A 1 103 ? 5.569 3.980 2.953 1.00 93.75 103 LYS A CA 1
ATOM 773 C C . LYS A 1 103 ? 4.585 4.985 2.347 1.00 93.75 103 LYS A C 1
ATOM 775 O O . LYS A 1 103 ? 3.836 5.623 3.084 1.00 93.75 103 LYS A O 1
ATOM 780 N N . LYS A 1 104 ? 4.518 5.066 1.011 1.00 95.56 104 LYS A N 1
ATOM 781 C CA . LYS A 1 104 ? 3.549 5.927 0.308 1.00 95.56 104 LYS A CA 1
ATOM 782 C C . LYS A 1 104 ? 2.101 5.557 0.639 1.00 95.56 104 LYS A C 1
ATOM 784 O O . LYS A 1 104 ? 1.276 6.446 0.821 1.00 95.56 104 LYS A O 1
ATOM 789 N N . HIS A 1 105 ? 1.790 4.264 0.740 1.00 96.12 105 HIS A N 1
ATOM 790 C CA . HIS A 1 105 ? 0.458 3.801 1.125 1.00 96.12 105 HIS A CA 1
ATOM 791 C C . HIS A 1 105 ? 0.093 4.250 2.544 1.00 96.12 105 HIS A C 1
ATOM 793 O O . HIS A 1 105 ? -0.979 4.822 2.737 1.00 96.12 105 HIS A O 1
ATOM 799 N N . ILE A 1 106 ? 0.986 4.047 3.518 1.00 94.94 106 ILE A N 1
ATOM 800 C CA . ILE A 1 106 ? 0.759 4.420 4.924 1.00 94.94 106 ILE A CA 1
ATOM 801 C C . ILE A 1 106 ? 0.549 5.935 5.067 1.00 94.94 106 ILE A C 1
ATOM 803 O O . ILE A 1 106 ? -0.313 6.381 5.820 1.00 94.94 106 ILE A O 1
ATOM 807 N N . GLN A 1 107 ? 1.297 6.735 4.307 1.00 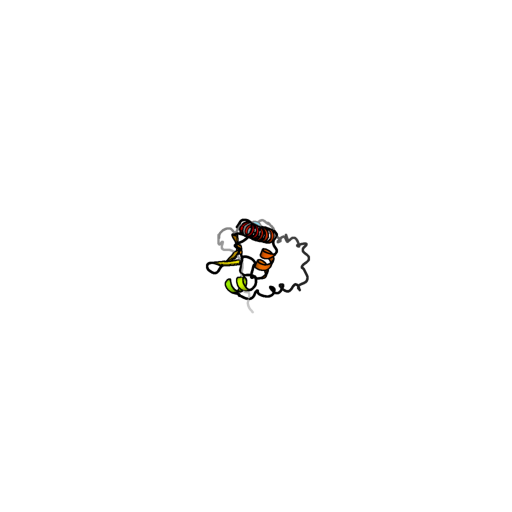95.06 107 GLN A N 1
ATOM 808 C CA . GLN A 1 107 ? 1.172 8.195 4.304 1.00 95.06 107 GLN A CA 1
ATOM 809 C C . GLN A 1 107 ? -0.051 8.704 3.526 1.00 95.06 107 GLN A C 1
ATOM 811 O O . GLN A 1 107 ? -0.372 9.890 3.586 1.00 95.06 107 GLN A O 1
ATOM 816 N N . SER A 1 108 ? -0.748 7.837 2.786 1.00 96.44 108 SER A N 1
ATOM 817 C CA . SER A 1 108 ? -1.899 8.253 1.991 1.00 96.44 108 SER A CA 1
ATOM 818 C C . SER A 1 108 ? -3.064 8.706 2.875 1.00 96.44 108 SER A C 1
ATOM 820 O O . SER A 1 108 ? -3.371 8.107 3.909 1.00 96.44 108 SER A O 1
ATOM 822 N N . ALA A 1 109 ? -3.788 9.736 2.427 1.00 96.25 109 ALA A N 1
ATOM 823 C CA . ALA A 1 109 ? -4.959 10.245 3.140 1.00 96.25 109 ALA A CA 1
ATOM 824 C C . ALA A 1 109 ? -6.036 9.164 3.356 1.00 96.25 109 ALA A C 1
ATOM 826 O O . ALA A 1 109 ? -6.702 9.152 4.393 1.00 96.25 109 ALA A O 1
ATOM 827 N N . LYS A 1 110 ? -6.174 8.228 2.402 1.00 95.50 110 LYS A N 1
ATOM 828 C CA . LYS A 1 110 ? -7.084 7.078 2.509 1.00 95.50 110 LYS A CA 1
ATOM 829 C C . LYS A 1 110 ? -6.742 6.216 3.725 1.00 95.50 110 LYS A C 1
ATOM 831 O O . LYS A 1 110 ? -7.618 5.968 4.552 1.00 95.50 110 LYS A O 1
ATOM 836 N N . HIS A 1 111 ? -5.473 5.830 3.861 1.00 96.62 111 HIS A N 1
ATOM 837 C CA . HIS A 1 111 ? -5.002 5.017 4.982 1.00 96.62 111 HIS A CA 1
ATOM 838 C C . HIS A 1 111 ? -5.144 5.742 6.313 1.00 96.62 111 HIS A C 1
ATOM 840 O O . HIS A 1 111 ? -5.721 5.198 7.251 1.00 96.62 111 HIS A O 1
ATOM 846 N N . VAL A 1 112 ? -4.701 6.999 6.388 1.00 95.75 112 VAL A N 1
ATOM 847 C CA . VAL A 1 112 ? -4.786 7.795 7.621 1.00 95.75 112 VAL A CA 1
ATOM 848 C C . VAL A 1 112 ? -6.237 7.936 8.092 1.00 95.75 112 VAL A C 1
ATOM 850 O O . VAL A 1 112 ? -6.520 7.762 9.280 1.00 95.75 112 VAL A O 1
ATOM 853 N N . LYS A 1 113 ? -7.177 8.199 7.174 1.00 95.88 113 LYS A N 1
ATOM 854 C CA . LYS A 1 113 ? -8.609 8.296 7.497 1.00 95.88 113 LYS A CA 1
ATOM 855 C C . LYS A 1 113 ?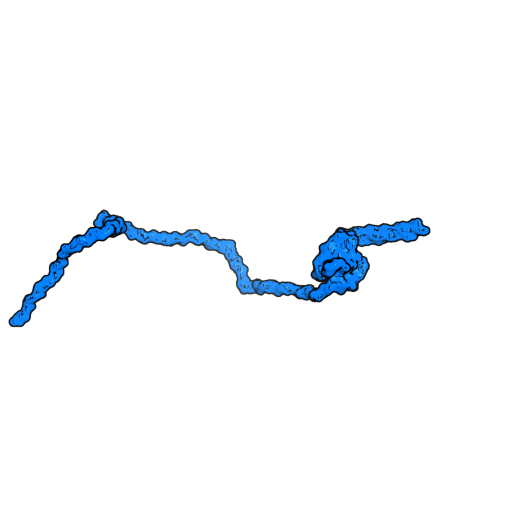 -9.175 6.953 7.967 1.00 95.88 113 LYS A C 1
ATOM 857 O O . LYS A 1 113 ? -9.858 6.913 8.989 1.00 95.88 113 LYS A O 1
ATOM 862 N N . ALA A 1 114 ? -8.864 5.863 7.265 1.00 95.44 114 ALA A N 1
ATOM 863 C CA . ALA A 1 114 ? -9.313 4.522 7.636 1.00 95.44 114 ALA A CA 1
ATOM 864 C C . ALA A 1 114 ? -8.764 4.092 9.008 1.00 95.44 114 ALA A C 1
ATOM 866 O O . ALA A 1 114 ? -9.510 3.602 9.856 1.00 95.44 114 ALA A O 1
ATOM 867 N N . LYS A 1 115 ? -7.479 4.355 9.269 1.00 95.00 115 LYS A N 1
ATOM 868 C CA . LYS A 1 115 ? -6.817 4.082 10.550 1.00 95.00 115 LYS A CA 1
ATOM 869 C C . LYS A 1 115 ? -7.498 4.813 11.707 1.00 95.00 115 LYS A C 1
ATOM 871 O O . LYS A 1 11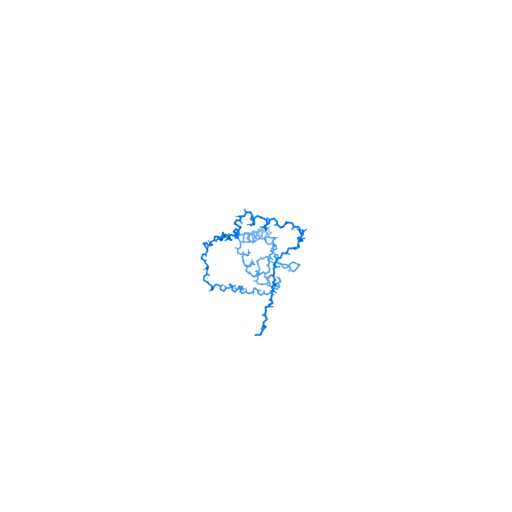5 ? -7.782 4.191 12.729 1.00 95.00 115 LYS A O 1
ATOM 876 N N . LYS A 1 116 ? -7.795 6.108 11.540 1.00 94.31 116 LYS A N 1
ATOM 877 C CA . LYS A 1 116 ? -8.528 6.903 12.542 1.00 94.31 116 LYS A CA 1
ATOM 878 C C . LYS A 1 116 ? -9.921 6.332 12.803 1.00 94.31 116 LYS A C 1
ATOM 880 O O . LYS A 1 116 ? -10.248 6.082 13.955 1.00 94.31 116 LYS A O 1
ATOM 885 N N . ALA A 1 117 ? -10.683 6.012 11.755 1.00 93.50 117 ALA A N 1
ATOM 886 C CA . ALA A 1 117 ? -12.018 5.429 11.900 1.00 93.50 117 ALA A CA 1
ATOM 887 C C . ALA A 1 117 ? -12.007 4.117 12.709 1.00 93.50 117 ALA A C 1
ATOM 889 O O . ALA A 1 117 ? -12.859 3.913 13.574 1.00 93.50 117 ALA A O 1
ATOM 890 N N . ILE A 1 118 ? -11.011 3.252 12.484 1.00 91.88 118 ILE A N 1
ATOM 891 C CA . ILE A 1 118 ? -10.849 2.017 13.263 1.00 91.88 118 ILE A CA 1
ATOM 892 C C . ILE A 1 118 ? -10.540 2.333 14.730 1.00 91.88 118 ILE A C 1
ATOM 894 O O . ILE A 1 118 ? -11.156 1.749 15.620 1.00 91.88 118 ILE A O 1
ATOM 898 N N . LEU A 1 119 ? -9.622 3.261 15.004 1.00 91.75 119 LEU A N 1
ATOM 899 C CA . LEU A 1 119 ? -9.288 3.654 16.376 1.00 91.75 119 LEU A CA 1
ATOM 900 C C . LEU A 1 119 ? -10.489 4.268 17.110 1.00 91.75 119 LEU A C 1
ATOM 902 O O . LEU A 1 119 ? -10.750 3.905 18.256 1.00 91.75 119 LEU A O 1
ATOM 906 N N . ASP A 1 120 ? -11.247 5.133 16.444 1.00 92.00 120 ASP A N 1
ATOM 907 C CA . ASP A 1 120 ? -12.427 5.778 17.021 1.00 92.00 120 ASP A CA 1
ATOM 908 C C . ASP A 1 120 ? -13.549 4.767 17.276 1.00 92.00 120 ASP A C 1
ATOM 910 O O . ASP A 1 120 ? -14.191 4.806 18.326 1.00 92.00 120 ASP A O 1
ATOM 914 N N . SER A 1 121 ? -13.755 3.813 16.360 1.00 88.75 121 SER A N 1
ATOM 915 C CA . SER A 1 121 ? -14.726 2.728 16.555 1.00 88.75 121 SER A CA 1
ATOM 916 C C . SER A 1 121 ? -14.373 1.851 17.760 1.00 88.75 121 SER A C 1
ATOM 918 O O . SER A 1 121 ? -15.249 1.540 18.566 1.00 88.75 121 SER A O 1
ATOM 920 N N . LYS A 1 122 ? -13.084 1.535 17.952 1.00 88.06 122 LYS A N 1
ATOM 921 C CA . LYS A 1 122 ? -12.606 0.790 19.124 1.00 88.06 122 LYS A CA 1
ATOM 922 C C . LYS A 1 122 ? -12.843 1.572 20.411 1.00 88.06 122 LYS A C 1
ATOM 924 O O . LYS A 1 122 ? -13.416 1.021 21.342 1.00 88.06 122 LYS A O 1
ATOM 929 N N . LYS A 1 123 ? -12.476 2.858 20.457 1.00 89.00 123 LYS A N 1
ATOM 930 C CA . LYS A 1 123 ? -12.720 3.716 21.631 1.00 89.00 123 LYS A CA 1
ATOM 931 C C . LYS A 1 123 ? -14.201 3.766 22.009 1.00 89.00 123 LYS A C 1
ATOM 933 O O . LYS A 1 123 ? -14.526 3.615 23.179 1.00 89.00 123 LYS A O 1
ATOM 938 N N . LYS A 1 124 ? -15.093 3.919 21.024 1.00 84.81 124 LYS A N 1
ATOM 939 C CA . LYS A 1 124 ? -16.548 3.906 21.251 1.00 84.81 124 LYS A CA 1
ATOM 940 C C . LYS A 1 124 ? -17.047 2.575 21.812 1.00 84.81 124 LYS A C 1
ATOM 942 O O . LYS A 1 124 ? -17.939 2.592 22.647 1.00 84.81 124 LYS A O 1
ATOM 947 N N . MET A 1 125 ? -16.484 1.446 21.375 1.00 83.44 125 MET A N 1
ATOM 948 C CA . MET A 1 125 ? -16.830 0.133 21.934 1.00 83.44 125 MET A CA 1
ATOM 949 C C . MET A 1 125 ? -16.431 0.017 23.406 1.00 83.44 125 MET A C 1
ATOM 951 O O . MET A 1 125 ? -17.259 -0.379 24.214 1.00 83.44 125 MET A O 1
ATOM 955 N N . TYR A 1 126 ? -15.209 0.423 23.761 1.00 74.88 126 TYR A N 1
ATOM 956 C CA . TYR A 1 126 ? -14.736 0.371 25.150 1.00 74.88 126 TYR A CA 1
ATOM 957 C C . TYR A 1 126 ? -15.475 1.327 26.090 1.00 74.88 126 TYR A C 1
ATOM 959 O O . TYR A 1 126 ? -15.541 1.062 27.278 1.00 74.88 126 TYR A O 1
ATOM 967 N N . HIS A 1 127 ? -16.017 2.433 25.577 1.00 72.75 127 HIS A N 1
ATOM 968 C CA . HIS A 1 127 ? -16.775 3.395 26.383 1.00 72.75 127 HIS A CA 1
ATOM 969 C C . HIS A 1 127 ? -18.267 3.046 26.519 1.00 72.75 127 HIS A C 1
ATOM 971 O O . HIS A 1 127 ? -18.999 3.741 27.214 1.00 72.75 127 HIS A O 1
ATOM 977 N N . LYS A 1 128 ? -18.734 2.025 25.790 1.00 68.88 128 LYS A N 1
ATOM 978 C CA . LYS A 1 128 ? -20.127 1.556 25.787 1.00 68.88 128 LYS A CA 1
ATOM 979 C C . LYS A 1 128 ? -20.313 0.235 26.553 1.00 68.88 128 LYS A C 1
ATOM 981 O O . LYS A 1 128 ? -21.448 -0.212 26.692 1.00 68.88 128 LYS A O 1
ATOM 986 N N . MET A 1 129 ? -19.218 -0.379 27.002 1.00 56.31 129 MET A N 1
ATOM 987 C CA . MET A 1 129 ? -19.191 -1.500 27.950 1.00 56.31 129 MET A CA 1
ATOM 988 C C . MET A 1 129 ? -19.118 -0.960 29.372 1.00 56.31 129 MET A C 1
ATOM 990 O O . MET A 1 129 ? -19.767 -1.577 30.239 1.00 56.31 129 MET A O 1
#